Protein AF-A0AB74BAH5-F1 (afdb_monomer)

InterPro domains:
  IPR008920 Transcription regulator FadR/GntR, C-terminal [G3DSA:1.20.120.530] (2-98)
  IPR008920 Transcription regulator FadR/GntR, C-terminal [SSF48008] (3-91)
  IPR011711 GntR, C-terminal [PF07729] (3-82)

Solvent-accessible surface area (backbone atoms only — not comparable to full-atom values): 5679 Å² total; per-residue (Å²): 119,90,74,44,46,70,62,31,52,50,49,54,51,51,63,71,42,47,60,39,74,67,66,79,41,69,68,54,34,52,50,47,67,65,46,50,64,56,49,54,55,54,48,52,53,40,26,61,66,66,76,42,47,54,78,63,71,68,68,53,52,56,52,51,52,34,69,74,48,90,49,65,66,63,32,54,51,47,54,53,52,54,54,49,60,56,49,55,50,41,55,54,45,55,56,66,75,74,112

Mean predicted aligned error: 4.94 Å

Secondary structure (DSSP, 8-state):
-TT-HHHHHHHHHHHHHHHHHHS--HHHHHHHHHHHHHHHHHHHHHHHHHTSSS--HHHHHHHHHHHTSS-HHHHHHHHHHHHHHHHHHHHHHHHHT--

pLDDT: mean 87.19, std 10.97, range [48.78, 98.0]

Radius of gyration: 14.46 Å; Cα contacts (8 Å, |Δi|>4): 47; chains: 1; bounding box: 42×27×34 Å

Foldseek 3Di:
DWPDQVVQLVVVLCVVLVCLVPVPDPVSNVVSVVCSVVSSVLSSLLCVLVVTRHDPPVLVVCQVVVVPDDDPVSNVVSVVVVVVVSVVSSVVSVVVVVD

Organism: NCBI:txid360921

Structure (mmCIF, N/CA/C/O backbone):
data_AF-A0AB74BAH5-F1
#
_entry.id   AF-A0AB74BAH5-F1
#
loop_
_atom_site.group_PDB
_atom_site.id
_atom_site.type_symbol
_atom_site.label_atom_id
_atom_site.label_alt_id
_atom_site.label_comp_id
_atom_site.label_asym_id
_atom_site.label_entity_id
_atom_site.label_seq_id
_atom_site.pdbx_PDB_ins_code
_atom_site.Cartn_x
_atom_site.Cartn_y
_atom_site.Cartn_z
_atom_site.occupancy
_atom_site.B_iso_or_equiv
_atom_site.auth_seq_id
_atom_site.auth_comp_id
_atom_site.auth_asym_id
_atom_site.auth_atom_id
_atom_site.pdbx_PDB_model_num
ATOM 1 N N . MET A 1 1 ? 0.302 12.853 -15.652 1.00 48.78 1 MET A N 1
ATOM 2 C CA . MET A 1 1 ? 1.203 12.233 -14.651 1.00 48.78 1 MET A CA 1
ATOM 3 C C . MET A 1 1 ? 1.981 11.021 -15.177 1.00 48.78 1 MET A C 1
ATOM 5 O O . MET A 1 1 ? 2.918 10.602 -14.506 1.00 48.78 1 MET A O 1
ATOM 9 N N . ALA A 1 2 ? 1.678 10.489 -16.371 1.00 51.16 2 ALA A N 1
ATOM 10 C CA . ALA A 1 2 ? 2.501 9.453 -16.999 1.00 51.16 2 ALA A CA 1
ATOM 11 C C . ALA A 1 2 ? 3.955 9.938 -17.180 1.00 51.16 2 ALA A C 1
ATOM 13 O O . ALA A 1 2 ? 4.180 11.003 -17.751 1.00 51.16 2 ALA A O 1
ATOM 14 N N . GLY A 1 3 ? 4.921 9.185 -16.643 1.00 64.69 3 GLY A N 1
ATOM 15 C CA . GLY A 1 3 ? 6.362 9.431 -16.798 1.00 64.69 3 GLY A CA 1
ATOM 16 C C . GLY A 1 3 ? 7.112 9.910 -15.547 1.00 64.69 3 GLY A C 1
ATOM 17 O O . GLY A 1 3 ? 8.330 9.761 -15.494 1.00 64.69 3 GLY A O 1
ATOM 18 N N . ASN A 1 4 ? 6.432 10.416 -14.509 1.00 84.44 4 ASN A N 1
ATOM 19 C CA . ASN A 1 4 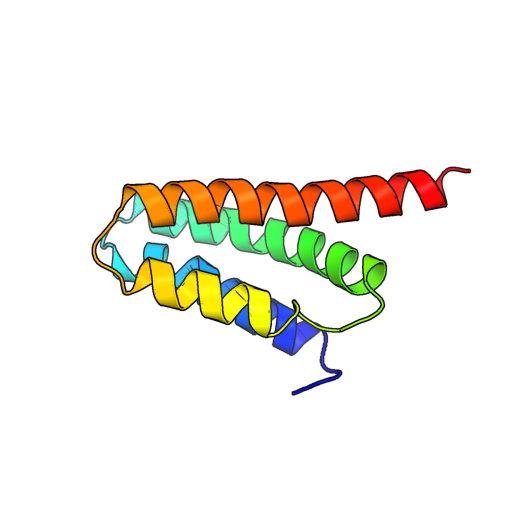? 7.102 10.846 -13.272 1.00 84.44 4 ASN A CA 1
ATO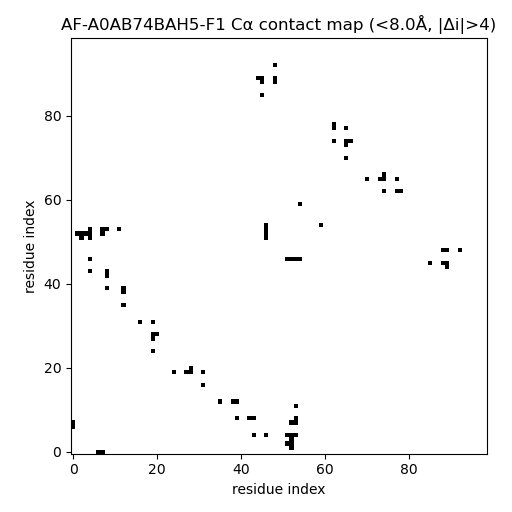M 20 C C . ASN A 1 4 ? 7.105 9.719 -12.223 1.00 84.44 4 ASN A C 1
ATOM 22 O O . ASN A 1 4 ? 6.165 9.579 -11.441 1.00 84.44 4 ASN A O 1
ATOM 26 N N . LYS A 1 5 ? 8.178 8.917 -12.223 1.00 84.38 5 LYS A N 1
ATOM 27 C CA . LYS A 1 5 ? 8.382 7.778 -11.309 1.00 84.38 5 LYS A CA 1
ATOM 28 C C . LYS A 1 5 ? 8.243 8.160 -9.818 1.00 84.38 5 LYS A C 1
ATOM 30 O O . LYS A 1 5 ? 7.415 7.545 -9.146 1.00 84.38 5 LYS A O 1
ATOM 35 N N . PRO A 1 6 ? 8.934 9.200 -9.298 1.00 88.12 6 PRO A N 1
ATOM 36 C CA . PRO A 1 6 ? 8.752 9.644 -7.911 1.00 88.12 6 PRO A CA 1
ATOM 37 C C . PRO A 1 6 ? 7.318 10.043 -7.555 1.00 88.12 6 PRO A C 1
ATOM 39 O O . PRO A 1 6 ? 6.822 9.668 -6.494 1.00 88.12 6 PRO A O 1
ATOM 42 N N . ALA A 1 7 ? 6.637 10.787 -8.432 1.00 88.25 7 ALA A N 1
ATOM 43 C CA . ALA A 1 7 ? 5.255 11.196 -8.187 1.00 88.25 7 ALA A CA 1
ATOM 44 C C . ALA A 1 7 ? 4.306 9.991 -8.159 1.00 88.25 7 ALA A C 1
ATOM 46 O O . ALA A 1 7 ? 3.416 9.943 -7.314 1.00 88.25 7 ALA A O 1
ATOM 47 N N . ALA A 1 8 ? 4.533 9.004 -9.030 1.00 88.69 8 ALA A N 1
ATOM 48 C CA . ALA A 1 8 ? 3.790 7.753 -9.007 1.00 88.69 8 ALA A CA 1
ATOM 49 C C . ALA A 1 8 ? 4.022 6.994 -7.693 1.00 88.69 8 ALA A C 1
ATOM 51 O O . ALA A 1 8 ? 3.051 6.653 -7.038 1.00 88.69 8 ALA A O 1
ATOM 52 N N . ILE A 1 9 ? 5.271 6.826 -7.236 1.00 90.12 9 ILE A N 1
ATOM 53 C CA . ILE A 1 9 ? 5.560 6.156 -5.950 1.00 90.12 9 ILE A CA 1
ATOM 54 C C . ILE A 1 9 ? 4.895 6.885 -4.776 1.00 90.12 9 ILE A C 1
ATOM 56 O O . ILE A 1 9 ? 4.349 6.248 -3.880 1.00 90.12 9 ILE A O 1
ATOM 60 N N . LYS A 1 10 ? 4.900 8.223 -4.783 1.00 92.00 10 LYS A N 1
ATOM 61 C CA . LYS A 1 10 ? 4.197 9.007 -3.763 1.00 92.00 10 LYS A CA 1
ATOM 62 C C . LYS A 1 10 ? 2.690 8.735 -3.779 1.00 92.00 10 LYS A C 1
ATOM 64 O O . LYS A 1 10 ? 2.102 8.613 -2.712 1.00 92.00 10 LYS A O 1
ATOM 69 N N . ALA A 1 11 ? 2.083 8.631 -4.960 1.00 91.25 11 ALA A N 1
ATOM 70 C CA . ALA A 1 11 ? 0.668 8.297 -5.091 1.00 91.25 11 ALA A CA 1
ATOM 71 C C . ALA A 1 11 ? 0.360 6.870 -4.599 1.00 91.25 11 ALA A C 1
ATOM 73 O O . ALA A 1 11 ? -0.607 6.706 -3.863 1.00 91.25 11 ALA A O 1
ATOM 74 N N . GLU A 1 12 ? 1.207 5.881 -4.917 1.00 91.38 12 GLU A N 1
ATOM 75 C CA . GLU A 1 12 ? 1.089 4.504 -4.397 1.00 91.38 12 GLU A CA 1
ATOM 76 C C . GLU A 1 12 ? 1.133 4.484 -2.860 1.00 91.38 12 GLU A C 1
ATOM 78 O O . GLU A 1 12 ? 0.266 3.911 -2.200 1.00 91.38 12 GLU A O 1
ATOM 83 N N . LEU A 1 13 ? 2.115 5.179 -2.271 1.00 93.94 13 LEU A N 1
ATOM 84 C CA . LEU A 1 13 ? 2.231 5.326 -0.819 1.00 93.94 13 LEU A CA 1
ATOM 85 C C . LEU A 1 13 ? 0.976 5.973 -0.224 1.00 93.94 13 LEU A C 1
ATOM 87 O O . LEU A 1 13 ? 0.455 5.487 0.774 1.00 93.94 13 LEU A O 1
ATOM 91 N N . SER A 1 14 ? 0.466 7.048 -0.825 1.00 93.75 14 SER A N 1
ATOM 92 C CA . SER A 1 14 ? -0.751 7.701 -0.336 1.00 93.75 14 SER A CA 1
ATOM 93 C C . SER A 1 14 ? -1.978 6.789 -0.412 1.00 93.75 14 SER A C 1
ATOM 95 O O . SER A 1 14 ? -2.749 6.750 0.544 1.00 93.75 14 SER A O 1
ATOM 97 N N . LEU A 1 15 ? -2.151 6.031 -1.499 1.00 93.06 15 LEU A N 1
ATOM 98 C CA . LEU A 1 15 ? -3.280 5.113 -1.655 1.00 93.06 15 LEU A CA 1
ATOM 99 C C . LEU A 1 15 ? -3.263 4.014 -0.584 1.00 93.06 15 LEU A C 1
ATOM 101 O O . LEU A 1 15 ? -4.246 3.834 0.133 1.00 93.06 15 LEU A O 1
ATOM 105 N N . HIS A 1 16 ? -2.142 3.308 -0.435 1.00 93.69 16 HIS A N 1
ATOM 106 C CA . HIS A 1 16 ? -2.034 2.212 0.533 1.00 93.69 16 HIS A CA 1
ATOM 107 C C . HIS A 1 16 ? -1.963 2.702 1.989 1.00 93.69 16 HIS A C 1
ATOM 109 O O . HIS A 1 16 ? -2.392 1.996 2.903 1.00 93.69 16 HIS A O 1
ATOM 115 N N . GLY A 1 17 ? -1.468 3.921 2.213 1.00 95.25 17 GLY A N 1
ATOM 116 C CA . GLY A 1 17 ? -1.389 4.553 3.529 1.00 95.25 17 GLY A CA 1
ATOM 117 C C . GLY A 1 17 ? -2.729 5.040 4.081 1.00 95.25 17 GLY A C 1
ATOM 118 O O . GLY A 1 17 ? -2.889 5.109 5.300 1.00 95.25 17 GLY A O 1
ATOM 119 N N . ALA A 1 18 ? -3.711 5.317 3.216 1.00 95.38 18 ALA A N 1
ATOM 120 C CA . ALA A 1 18 ? -4.981 5.939 3.599 1.00 95.38 18 ALA A CA 1
ATOM 121 C C . ALA A 1 18 ? -5.713 5.199 4.736 1.00 95.38 18 ALA A C 1
ATOM 123 O O . ALA A 1 18 ? -6.287 5.831 5.628 1.00 95.38 18 ALA A O 1
ATOM 124 N N . VAL A 1 19 ? -5.658 3.862 4.751 1.00 93.81 19 VAL A N 1
ATOM 125 C CA . VAL A 1 19 ? -6.315 3.042 5.785 1.00 93.81 19 VAL A CA 1
ATOM 126 C C . VAL A 1 19 ? -5.644 3.208 7.150 1.00 93.81 19 VAL A C 1
ATOM 128 O O . VAL A 1 19 ? -6.319 3.315 8.171 1.00 93.81 19 VAL A O 1
ATOM 131 N N . PHE A 1 20 ? -4.312 3.294 7.172 1.00 96.19 20 PHE A N 1
ATOM 132 C CA . PHE A 1 20 ? -3.526 3.464 8.392 1.00 96.19 20 PHE A CA 1
ATOM 133 C C . PHE A 1 20 ? -3.731 4.858 8.986 1.00 96.19 20 PHE A C 1
ATOM 135 O O . PHE A 1 20 ? -3.835 5.004 10.202 1.00 96.19 20 PHE A O 1
ATOM 142 N N . GLU A 1 21 ? -3.838 5.868 8.124 1.00 95.81 21 GLU A N 1
ATOM 143 C CA . GLU A 1 21 ? -4.094 7.259 8.502 1.00 95.81 21 GLU A CA 1
ATOM 144 C C . GLU A 1 21 ? -5.520 7.470 9.031 1.00 95.81 21 GLU A C 1
ATOM 146 O O . GLU A 1 21 ? -5.723 8.275 9.939 1.00 95.81 21 GLU A O 1
ATOM 151 N N . SER A 1 22 ? -6.494 6.709 8.523 1.00 95.62 22 SER A N 1
ATOM 152 C CA . SER A 1 22 ? -7.914 6.893 8.856 1.00 95.62 22 SER A CA 1
ATOM 153 C C . SER A 1 22 ? -8.415 6.010 10.004 1.00 95.62 22 SER A C 1
ATOM 155 O O . SER A 1 22 ? -9.421 6.334 10.627 1.00 95.62 22 SER A O 1
ATOM 157 N N . CYS A 1 23 ? -7.741 4.896 10.318 1.00 95.06 23 CYS A N 1
ATOM 158 C CA . CYS A 1 23 ? -8.248 3.906 11.280 1.00 95.06 23 CYS A CA 1
ATOM 159 C C . CYS A 1 23 ? -8.173 4.321 12.764 1.00 95.06 23 CYS A C 1
ATOM 161 O O . CYS A 1 23 ? -8.615 3.567 13.630 1.00 95.06 23 CYS A O 1
ATOM 163 N N . GLY A 1 24 ? -7.580 5.476 13.087 1.00 96.88 24 GLY A N 1
ATOM 164 C CA . GLY A 1 24 ? -7.464 5.972 14.467 1.00 96.88 24 GLY A CA 1
ATOM 165 C C . GLY A 1 24 ? -6.557 5.137 15.383 1.00 96.88 24 GLY A C 1
ATOM 166 O O . GLY A 1 24 ? -6.544 5.351 16.594 1.00 96.88 24 GLY A O 1
ATOM 167 N N . ASN A 1 25 ? -5.790 4.189 14.834 1.00 98.00 25 ASN A N 1
ATOM 168 C CA . ASN A 1 25 ? -4.908 3.314 15.598 1.00 98.00 25 ASN A CA 1
ATOM 169 C C . ASN A 1 25 ? -3.442 3.757 15.471 1.00 98.00 25 ASN A C 1
ATOM 171 O O . ASN A 1 25 ? -2.793 3.561 14.443 1.00 98.00 25 ASN A O 1
ATOM 175 N N . TH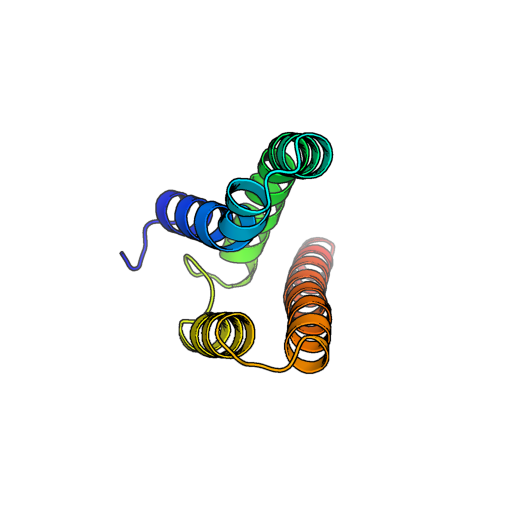R A 1 26 ? -2.897 4.309 16.556 1.00 97.50 26 THR A N 1
ATOM 176 C CA . THR A 1 26 ? -1.520 4.825 16.609 1.00 97.50 26 THR A CA 1
ATOM 177 C C . THR A 1 26 ? -0.460 3.763 16.315 1.00 97.50 26 THR A C 1
ATOM 179 O O . THR A 1 26 ? 0.556 4.078 15.696 1.00 97.50 26 THR A O 1
ATOM 182 N N . LEU A 1 27 ? -0.676 2.510 16.733 1.00 97.81 27 LEU A N 1
ATOM 183 C CA . LEU A 1 27 ? 0.262 1.423 16.453 1.00 97.81 27 LEU A CA 1
ATOM 184 C C . LEU A 1 27 ? 0.327 1.159 14.947 1.00 97.81 27 LEU A C 1
ATOM 186 O O . LEU A 1 27 ? 1.415 1.176 14.380 1.00 97.81 27 LEU A O 1
ATOM 190 N N . LEU A 1 28 ? -0.830 1.005 14.300 1.00 97.19 28 LEU A N 1
ATOM 191 C CA . LEU A 1 28 ? -0.918 0.775 12.856 1.00 97.19 28 LEU A CA 1
ATOM 192 C C . LEU A 1 28 ? -0.331 1.947 12.057 1.00 97.19 28 LEU A C 1
ATOM 194 O O . LEU A 1 28 ? 0.445 1.731 11.126 1.00 97.19 28 LEU A O 1
ATOM 198 N N . LEU A 1 29 ? -0.615 3.188 12.458 1.00 97.25 29 LEU A N 1
ATOM 199 C CA . LEU A 1 29 ? -0.041 4.371 11.817 1.00 97.25 29 LEU A CA 1
ATOM 200 C C . LEU A 1 29 ? 1.492 4.414 11.932 1.00 97.25 29 LEU A C 1
ATOM 202 O O . LEU A 1 29 ? 2.185 4.754 10.972 1.00 97.25 29 LEU A O 1
ATOM 206 N N . ASN A 1 30 ? 2.044 4.070 13.095 1.00 96.94 30 ASN A N 1
ATOM 207 C CA . ASN A 1 30 ? 3.494 4.029 13.285 1.00 96.94 30 ASN A CA 1
ATOM 208 C C . ASN A 1 30 ? 4.142 2.884 12.499 1.00 96.94 30 ASN A C 1
ATOM 210 O O . ASN A 1 30 ? 5.217 3.073 11.927 1.00 96.94 30 ASN A O 1
ATOM 214 N N . THR A 1 31 ? 3.475 1.733 12.405 1.00 96.19 31 THR A N 1
ATOM 215 C CA . THR A 1 31 ? 3.895 0.635 11.530 1.00 96.19 31 THR A CA 1
ATOM 216 C C . THR A 1 31 ? 3.966 1.092 10.074 1.00 96.19 31 THR A C 1
ATOM 218 O O . THR A 1 31 ? 4.993 0.881 9.430 1.00 96.19 31 THR A O 1
ATOM 221 N N . TRP A 1 32 ? 2.944 1.792 9.572 1.00 96.81 32 TRP A N 1
ATOM 222 C CA . TRP A 1 32 ? 2.953 2.338 8.213 1.00 96.81 32 TRP A CA 1
ATOM 223 C C . TRP A 1 32 ? 4.128 3.290 7.969 1.00 96.81 32 TRP A C 1
ATOM 225 O O . TRP A 1 32 ? 4.864 3.110 7.002 1.00 96.81 32 TRP A O 1
ATOM 235 N N . LYS A 1 33 ? 4.371 4.243 8.879 1.00 94.56 33 LYS A N 1
ATOM 236 C CA . LYS A 1 33 ? 5.506 5.182 8.779 1.00 94.56 33 LYS A CA 1
ATOM 237 C C . LYS A 1 33 ? 6.862 4.476 8.708 1.00 94.56 33 LYS A C 1
ATOM 239 O O . LYS A 1 33 ? 7.777 4.974 8.058 1.00 94.56 33 LYS A O 1
ATOM 244 N N . SER A 1 34 ? 7.005 3.336 9.385 1.00 94.31 34 SER A N 1
ATOM 245 C CA . SER A 1 34 ? 8.234 2.542 9.318 1.00 94.31 34 SER A CA 1
ATOM 246 C C . SER A 1 34 ? 8.348 1.756 8.008 1.00 94.31 34 SER A C 1
ATOM 248 O O . SER A 1 34 ? 9.444 1.644 7.462 1.00 94.31 34 SER A O 1
ATOM 250 N N . LEU A 1 35 ? 7.239 1.206 7.503 1.00 94.12 35 LEU A N 1
ATOM 251 C CA . LEU A 1 35 ? 7.210 0.396 6.280 1.00 94.12 35 LEU A CA 1
ATOM 252 C C . LEU A 1 35 ? 7.320 1.240 5.005 1.00 94.12 35 LEU A C 1
ATOM 254 O O . LEU A 1 35 ? 7.936 0.806 4.032 1.00 94.12 35 LEU A O 1
ATOM 258 N N . SER A 1 36 ? 6.765 2.454 4.999 1.00 93.75 36 SER A N 1
ATOM 259 C CA . SER A 1 36 ? 6.669 3.311 3.812 1.00 93.75 36 SER A CA 1
ATOM 260 C C . SER A 1 36 ? 8.028 3.593 3.163 1.00 93.75 36 SER A C 1
ATOM 262 O O . SER A 1 36 ? 8.138 3.618 1.939 1.00 93.75 36 SER A O 1
ATOM 264 N N . GLY A 1 37 ? 9.088 3.741 3.967 1.00 90.06 37 GLY A N 1
ATOM 265 C CA . GLY A 1 37 ? 10.449 3.924 3.452 1.00 90.06 37 GLY A CA 1
ATOM 266 C C . GLY A 1 37 ? 10.987 2.693 2.714 1.00 90.06 37 GLY A C 1
ATOM 267 O O . GLY A 1 37 ? 11.617 2.819 1.666 1.00 90.06 37 GLY A O 1
ATOM 268 N N . GLN A 1 38 ? 10.695 1.491 3.217 1.00 91.75 38 GLN A N 1
ATOM 269 C CA . GLN A 1 38 ? 11.087 0.236 2.566 1.00 91.75 38 GLN A CA 1
ATOM 270 C C . GLN A 1 38 ? 10.281 0.005 1.282 1.00 91.75 38 GLN A C 1
ATOM 272 O O . GLN A 1 38 ? 10.841 -0.388 0.257 1.00 91.75 38 GLN A O 1
ATOM 277 N N . LEU A 1 39 ? 8.984 0.324 1.312 1.00 91.06 39 LEU A N 1
ATOM 278 C CA . LEU A 1 39 ? 8.101 0.242 0.149 1.00 91.06 39 LEU A CA 1
ATOM 279 C C . LEU A 1 39 ? 8.526 1.195 -0.972 1.00 91.06 39 LEU A C 1
ATOM 281 O O . LEU A 1 39 ? 8.478 0.816 -2.138 1.00 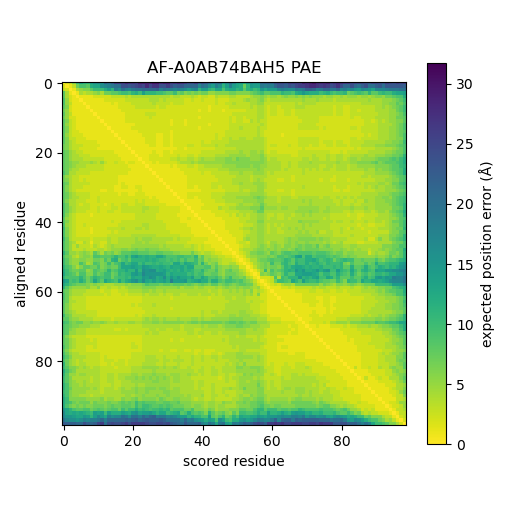91.06 39 LEU A O 1
ATOM 285 N N . GLN A 1 40 ? 9.025 2.391 -0.646 1.00 91.25 40 GLN A N 1
ATOM 286 C CA . GLN A 1 40 ? 9.561 3.319 -1.644 1.00 91.25 40 GLN A CA 1
ATOM 287 C C . GLN A 1 40 ? 10.730 2.708 -2.443 1.00 91.25 40 GLN A C 1
ATOM 289 O O . GLN A 1 40 ? 10.788 2.854 -3.668 1.00 91.25 40 GLN A O 1
ATOM 294 N N . LEU A 1 41 ? 11.651 2.007 -1.771 1.00 88.56 41 LEU A N 1
ATOM 295 C CA . LEU A 1 41 ? 12.775 1.322 -2.424 1.00 88.56 41 LEU A CA 1
ATOM 296 C C . LEU A 1 41 ? 12.285 0.146 -3.274 1.00 88.56 41 LEU A C 1
ATOM 298 O O . LEU A 1 41 ? 12.628 0.048 -4.452 1.00 88.56 41 LEU A O 1
ATOM 302 N N . TYR A 1 42 ? 11.429 -0.700 -2.698 1.00 88.94 42 TYR A N 1
ATOM 303 C CA . TYR A 1 42 ? 10.807 -1.825 -3.394 1.00 88.94 42 TYR A CA 1
ATOM 304 C C . TYR A 1 42 ? 10.072 -1.380 -4.671 1.00 88.94 42 TYR A C 1
ATOM 306 O O . TYR A 1 42 ? 10.286 -1.942 -5.747 1.00 88.94 42 TYR A O 1
ATOM 314 N N . TRP A 1 43 ? 9.262 -0.321 -4.596 1.00 88.31 43 TRP A N 1
ATOM 315 C CA . TRP A 1 43 ? 8.501 0.167 -5.744 1.00 88.31 43 TRP A CA 1
ATOM 316 C C . TRP A 1 43 ? 9.348 0.878 -6.796 1.00 88.31 43 TRP A C 1
ATOM 318 O O . TRP A 1 43 ? 8.978 0.866 -7.971 1.00 88.31 43 TRP A O 1
ATOM 328 N N . SER A 1 44 ? 10.503 1.433 -6.424 1.00 87.88 44 SER A N 1
ATOM 329 C CA . SER A 1 44 ? 11.471 1.944 -7.403 1.00 87.88 44 SER A CA 1
ATOM 330 C C . SER A 1 44 ? 11.969 0.810 -8.308 1.00 87.88 44 SER A C 1
ATOM 332 O O . SER A 1 44 ? 11.888 0.918 -9.533 1.00 87.88 44 SER A O 1
ATOM 334 N N . VAL 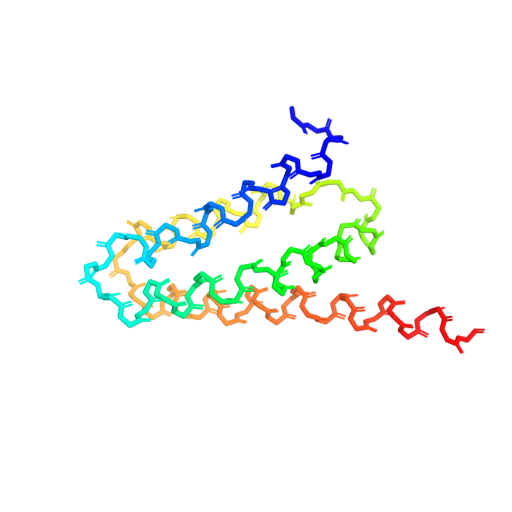A 1 45 ? 12.351 -0.328 -7.713 1.00 84.69 45 VAL A N 1
ATOM 335 C CA . VAL A 1 45 ? 12.754 -1.544 -8.445 1.00 84.69 45 VAL A CA 1
ATOM 336 C C . VAL A 1 45 ? 11.587 -2.123 -9.251 1.00 84.69 45 VAL A C 1
ATOM 338 O O . VAL A 1 45 ? 11.756 -2.543 -10.398 1.00 84.69 45 VAL A O 1
ATOM 341 N N . HIS A 1 46 ? 10.377 -2.119 -8.691 1.00 83.62 46 HIS A N 1
ATOM 342 C CA . HIS A 1 46 ? 9.171 -2.577 -9.383 1.00 83.62 46 HIS A CA 1
ATOM 343 C C . HIS A 1 46 ? 8.880 -1.757 -10.654 1.00 83.62 46 HIS A C 1
ATOM 345 O O . HIS A 1 46 ? 8.620 -2.325 -11.715 1.00 83.62 46 HIS A O 1
ATOM 351 N N . GLN A 1 47 ? 8.969 -0.424 -10.584 1.00 84.94 47 GLN A N 1
ATOM 352 C CA . GLN A 1 47 ? 8.763 0.453 -11.743 1.00 84.94 47 GLN A CA 1
ATOM 353 C C . GLN A 1 47 ? 9.823 0.244 -12.831 1.00 84.94 47 GLN A C 1
ATOM 355 O O . GLN A 1 47 ? 9.498 0.224 -14.020 1.00 84.94 47 GLN A O 1
ATOM 360 N N . GLU A 1 48 ? 11.085 0.047 -12.443 1.00 83.62 48 GLU A N 1
ATOM 361 C CA . GLU A 1 48 ? 12.156 -0.324 -13.376 1.00 83.62 48 GLU A CA 1
ATOM 362 C C . GLU A 1 48 ? 11.875 -1.666 -14.055 1.00 83.62 48 GLU A C 1
ATOM 364 O O . GLU A 1 48 ? 11.925 -1.754 -15.279 1.00 83.62 48 GLU A O 1
ATOM 369 N N . SER A 1 49 ? 11.449 -2.665 -13.282 1.00 80.81 49 SER A N 1
ATOM 370 C CA . SER A 1 49 ? 11.114 -4.013 -13.766 1.00 80.81 49 SER A CA 1
ATOM 371 C C . SER A 1 49 ? 9.932 -4.048 -14.742 1.00 80.81 49 SER A C 1
ATOM 373 O O . SER A 1 49 ? 9.786 -4.990 -15.524 1.00 80.81 49 SER A O 1
ATOM 375 N N . HIS A 1 50 ? 9.062 -3.038 -14.700 1.00 78.31 50 HIS A N 1
ATOM 376 C CA . HIS A 1 50 ? 7.960 -2.872 -15.645 1.00 78.31 50 HIS A CA 1
ATOM 377 C C . HIS A 1 50 ? 8.266 -1.915 -16.802 1.00 78.31 50 HIS A C 1
ATOM 379 O O . HIS A 1 50 ? 7.429 -1.783 -17.695 1.00 78.31 50 HIS A O 1
ATOM 385 N N . GLY A 1 51 ? 9.404 -1.217 -16.783 1.00 79.88 51 GLY A N 1
ATOM 386 C CA . GLY A 1 51 ? 9.722 -0.189 -17.775 1.00 79.88 51 GLY A CA 1
ATOM 387 C C . GLY A 1 51 ? 8.735 0.987 -17.787 1.00 79.88 51 GLY A C 1
ATOM 388 O O . GLY A 1 51 ? 8.596 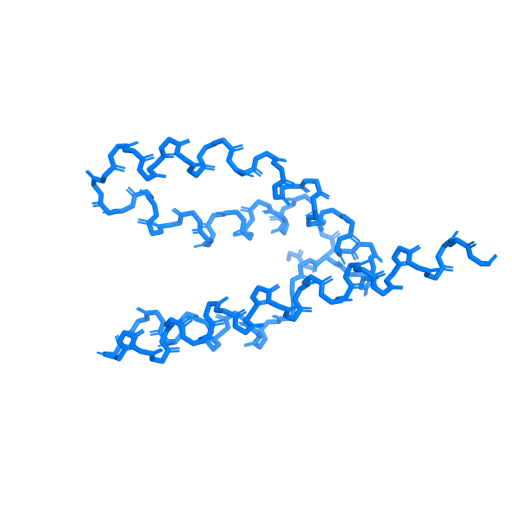1.655 -18.809 1.00 79.88 51 GLY A O 1
ATOM 389 N N . ARG A 1 52 ? 8.018 1.244 -16.682 1.00 79.44 52 ARG A N 1
ATOM 390 C CA . ARG A 1 52 ? 6.979 2.288 -16.603 1.00 79.44 52 ARG A CA 1
ATOM 391 C C . ARG A 1 52 ? 6.868 2.898 -15.209 1.00 79.44 52 ARG A C 1
ATOM 393 O O . ARG A 1 52 ? 7.226 2.274 -14.216 1.00 79.44 52 ARG A O 1
ATOM 400 N N . ALA A 1 53 ? 6.326 4.111 -15.139 1.00 77.88 53 ALA A N 1
ATOM 401 C CA . ALA A 1 53 ? 5.961 4.747 -13.876 1.00 77.88 53 ALA A CA 1
ATOM 402 C C . ALA A 1 53 ? 4.560 4.286 -13.430 1.00 77.88 53 ALA A C 1
ATOM 404 O O . ALA A 1 53 ? 3.623 4.368 -14.223 1.00 77.88 53 ALA A O 1
ATOM 405 N N . GLY A 1 54 ? 4.431 3.860 -12.170 1.00 70.50 54 GLY A N 1
ATOM 406 C CA . GLY A 1 54 ? 3.166 3.433 -11.551 1.00 70.50 54 GLY A CA 1
ATOM 407 C C . GLY A 1 54 ? 2.651 2.051 -11.977 1.00 70.50 54 GLY A C 1
ATOM 408 O O . GLY A 1 54 ? 3.192 1.408 -12.886 1.00 70.50 54 GLY A O 1
ATOM 409 N N . ALA A 1 55 ? 1.601 1.583 -11.297 1.00 67.75 55 ALA A N 1
ATOM 410 C CA . ALA A 1 55 ? 0.860 0.386 -11.698 1.00 67.75 55 ALA A CA 1
ATOM 411 C C . ALA A 1 55 ? 0.046 0.603 -12.993 1.00 67.75 55 ALA A C 1
ATOM 413 O O . ALA A 1 55 ? 0.032 1.683 -13.587 1.00 67.75 55 ALA A O 1
ATOM 414 N N . LYS A 1 56 ? -0.617 -0.454 -13.490 1.00 68.12 56 LYS A N 1
ATOM 415 C CA . LYS A 1 56 ? -1.639 -0.266 -14.534 1.00 68.12 56 LYS A CA 1
ATOM 416 C C . LYS A 1 56 ? -2.851 0.371 -13.852 1.00 68.12 56 LYS A C 1
ATOM 418 O O . LYS A 1 56 ? -3.092 0.100 -12.682 1.00 68.12 56 LYS A O 1
ATOM 423 N N . LEU A 1 57 ? -3.562 1.224 -14.585 1.00 63.03 57 LEU A N 1
ATOM 424 C CA . LEU A 1 57 ? -4.732 1.922 -14.059 1.00 63.03 57 LEU A CA 1
ATOM 425 C C . LEU A 1 57 ? -5.824 0.931 -13.615 1.00 63.03 57 LEU A C 1
ATOM 427 O O . LEU A 1 57 ? -6.373 1.104 -12.534 1.00 63.03 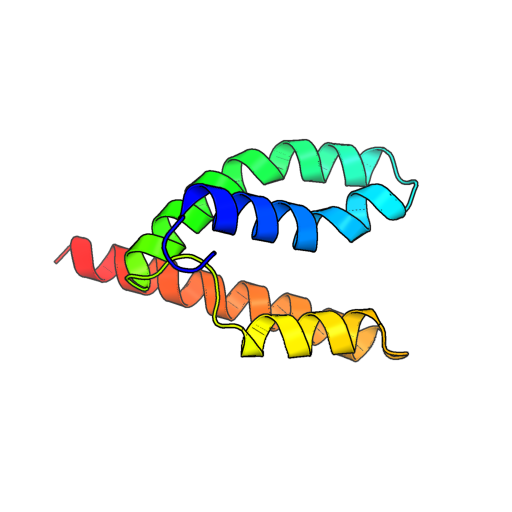57 LEU A O 1
ATOM 431 N N . ASP A 1 58 ? -6.023 -0.145 -14.387 1.00 65.75 58 ASP A N 1
ATOM 432 C CA . ASP A 1 58 ? -6.990 -1.221 -14.108 1.00 65.75 58 ASP A CA 1
ATOM 433 C C . ASP A 1 58 ? -6.816 -1.846 -12.708 1.00 65.75 58 ASP A C 1
ATOM 435 O O . ASP A 1 58 ? -7.778 -2.008 -11.967 1.00 65.75 58 ASP A O 1
ATOM 439 N N . ALA A 1 59 ? -5.576 -2.100 -12.289 1.00 73.56 59 ALA A N 1
ATOM 440 C CA . ALA A 1 59 ? -5.275 -2.758 -11.022 1.00 73.56 59 ALA A CA 1
ATOM 441 C C . ALA A 1 59 ? -5.657 -1.934 -9.776 1.00 73.56 59 ALA A C 1
ATOM 443 O O . ALA A 1 59 ? -5.882 -2.514 -8.717 1.00 73.56 59 ALA A O 1
ATOM 444 N N . HIS A 1 60 ? -5.717 -0.600 -9.869 1.00 87.19 60 HIS A N 1
ATOM 445 C CA . HIS A 1 60 ? -6.169 0.237 -8.748 1.00 87.19 60 HIS A CA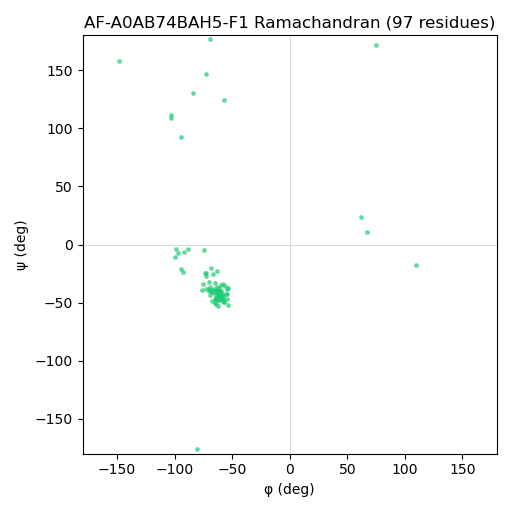 1
ATOM 446 C C . HIS A 1 60 ? -7.661 0.537 -8.779 1.00 87.19 60 HIS A C 1
ATOM 448 O O . HIS A 1 60 ? -8.229 0.804 -7.723 1.00 87.19 60 HIS A O 1
ATOM 454 N N . GLU A 1 61 ? -8.304 0.474 -9.945 1.00 89.31 61 GLU A N 1
ATOM 455 C CA . GLU A 1 61 ? -9.760 0.603 -10.046 1.00 89.31 61 GLU A CA 1
ATOM 456 C C . GLU A 1 61 ? -10.452 -0.544 -9.301 1.00 89.31 61 GLU A C 1
ATOM 458 O O . GLU A 1 61 ? -11.310 -0.285 -8.456 1.00 89.31 61 GLU A O 1
ATOM 463 N N . ASP A 1 62 ? -10.004 -1.785 -9.518 1.00 89.69 62 ASP A N 1
ATOM 464 C CA . ASP A 1 62 ? -10.526 -2.962 -8.813 1.00 89.69 62 ASP A CA 1
ATOM 465 C C . ASP A 1 62 ? -10.264 -2.880 -7.302 1.00 89.69 62 ASP A C 1
ATOM 467 O O . ASP A 1 62 ? -11.178 -3.064 -6.495 1.00 89.69 62 ASP A O 1
ATOM 471 N N . TYR A 1 63 ? -9.037 -2.521 -6.910 1.00 92.00 63 TYR A N 1
ATOM 472 C CA . TYR A 1 63 ? -8.659 -2.351 -5.505 1.00 92.00 63 TYR A CA 1
ATOM 473 C C . TYR A 1 63 ? -9.550 -1.323 -4.792 1.00 92.00 63 TYR A C 1
ATOM 475 O O . TYR A 1 63 ? -10.085 -1.591 -3.716 1.00 92.00 63 TYR A O 1
ATOM 483 N N . VAL A 1 64 ? -9.736 -0.140 -5.389 1.00 93.50 64 VAL A N 1
ATOM 484 C CA . VAL A 1 64 ? -10.567 0.926 -4.807 1.00 93.50 64 VAL A CA 1
ATOM 485 C C . VAL A 1 64 ? -12.039 0.520 -4.795 1.00 93.50 64 VAL A C 1
ATOM 487 O O . VAL A 1 64 ? -12.721 0.748 -3.797 1.00 93.50 64 VAL A O 1
ATOM 490 N N . SER A 1 65 ? -12.529 -0.125 -5.858 1.00 94.62 65 SER A N 1
ATOM 491 C CA . SER A 1 65 ? -13.908 -0.615 -5.912 1.00 94.62 65 SER A CA 1
ATOM 492 C C . SER A 1 65 ? -14.198 -1.624 -4.802 1.00 94.62 65 SER A C 1
ATOM 494 O O . SER A 1 65 ? -15.282 -1.591 -4.223 1.00 94.62 65 SER A O 1
ATOM 496 N N . LEU A 1 66 ? -13.254 -2.518 -4.499 1.00 95.62 66 LEU A N 1
ATOM 497 C CA . LEU A 1 66 ? -13.397 -3.491 -3.418 1.00 95.62 66 LEU A CA 1
ATOM 498 C C . LEU A 1 66 ? -13.280 -2.835 -2.039 1.00 95.62 66 LEU A C 1
ATOM 500 O O . LEU A 1 66 ? -14.062 -3.169 -1.151 1.00 95.62 66 LEU A O 1
ATOM 504 N N . ALA A 1 67 ? -12.392 -1.850 -1.876 1.00 94.38 67 ALA A N 1
ATOM 505 C CA . ALA A 1 67 ? -12.238 -1.105 -0.626 1.00 94.38 67 ALA A CA 1
ATOM 506 C C . ALA A 1 67 ? -13.484 -0.281 -0.261 1.00 94.38 67 ALA A C 1
ATOM 508 O O . ALA A 1 67 ? -13.790 -0.109 0.917 1.00 94.38 67 ALA A O 1
ATOM 509 N N . CYS A 1 68 ? -14.199 0.231 -1.265 1.00 95.50 68 CYS A N 1
ATOM 510 C CA . CYS A 1 68 ? -15.464 0.948 -1.093 1.00 95.50 68 CYS A CA 1
ATOM 511 C C . CYS A 1 68 ? -16.698 0.029 -1.092 1.00 95.50 68 CYS A C 1
ATOM 513 O O . CYS A 1 68 ? -17.815 0.518 -0.924 1.00 95.50 68 CYS A O 1
ATOM 515 N N . GLY A 1 69 ? -16.515 -1.272 -1.323 1.00 95.88 69 GLY A N 1
ATOM 516 C CA . GLY A 1 69 ? -17.586 -2.259 -1.326 1.00 95.88 69 GLY A CA 1
ATOM 517 C C . GLY A 1 69 ? -17.986 -2.721 0.077 1.00 95.88 69 GLY A C 1
ATOM 518 O O . GLY A 1 69 ? -17.487 -2.246 1.093 1.00 95.88 69 GLY A O 1
ATOM 519 N N . GLU A 1 70 ? -18.897 -3.692 0.130 1.00 96.19 70 GLU A N 1
ATOM 520 C CA . GLU A 1 70 ? -19.487 -4.172 1.391 1.00 96.19 70 GLU A CA 1
ATOM 521 C C . GLU A 1 70 ? -18.864 -5.475 1.921 1.00 96.19 70 GLU A C 1
ATOM 523 O O . GLU A 1 70 ? -19.142 -5.872 3.050 1.00 96.19 70 GLU A O 1
ATOM 528 N N . SER A 1 71 ? -18.033 -6.167 1.130 1.00 97.12 71 SER A N 1
ATOM 529 C CA . SER A 1 71 ? -17.431 -7.446 1.536 1.00 97.12 71 SER A CA 1
ATOM 530 C C . SER A 1 71 ? -15.980 -7.266 1.947 1.00 97.12 71 SER A C 1
ATOM 532 O O . SER A 1 71 ? -15.097 -7.045 1.114 1.00 97.12 71 SER A O 1
ATOM 534 N N . PHE A 1 72 ? -15.742 -7.440 3.243 1.00 95.06 72 PHE A N 1
ATOM 535 C CA . PHE A 1 72 ? -14.402 -7.471 3.809 1.00 95.06 72 PHE A CA 1
ATOM 536 C C . PHE A 1 72 ? -13.570 -8.618 3.228 1.00 95.06 72 PHE A C 1
ATOM 538 O O . PHE A 1 72 ? -12.398 -8.428 2.921 1.00 95.06 72 PHE A O 1
ATOM 545 N N . GLU A 1 73 ? -14.178 -9.787 3.027 1.00 97.31 73 GLU A N 1
ATOM 546 C CA . GLU A 1 73 ? -13.510 -10.984 2.514 1.00 97.31 73 GLU A CA 1
ATOM 547 C C . GLU A 1 73 ? -12.939 -10.731 1.119 1.00 97.31 73 GLU A C 1
ATOM 549 O O . GLU A 1 73 ? -11.762 -10.984 0.883 1.00 97.31 73 GLU A O 1
ATOM 554 N N . LYS A 1 74 ? -13.736 -10.134 0.223 1.00 96.75 74 LYS A N 1
ATOM 555 C CA . LYS A 1 74 ? -13.270 -9.795 -1.128 1.00 96.75 74 LYS A CA 1
ATOM 556 C C . LYS A 1 74 ? -12.124 -8.786 -1.109 1.00 96.75 74 LYS A C 1
ATOM 558 O O . LYS A 1 74 ? -11.202 -8.905 -1.910 1.00 96.75 74 LYS A O 1
ATOM 563 N N . MET A 1 75 ? -12.169 -7.805 -0.208 1.00 95.81 75 MET A N 1
ATOM 564 C CA . MET A 1 75 ? -11.071 -6.850 -0.064 1.00 95.81 75 MET A CA 1
ATOM 565 C C . MET A 1 75 ? -9.810 -7.517 0.502 1.00 95.81 75 MET A C 1
ATOM 567 O O . MET A 1 75 ? -8.705 -7.238 0.046 1.00 95.81 75 MET A O 1
ATOM 571 N N . ALA A 1 76 ? -9.958 -8.414 1.478 1.00 95.56 76 ALA A N 1
ATOM 572 C CA . ALA A 1 76 ? -8.841 -9.149 2.062 1.00 95.56 76 ALA A CA 1
ATOM 573 C C . ALA A 1 76 ? -8.153 -10.059 1.031 1.00 95.56 76 ALA A C 1
ATOM 575 O O . ALA A 1 76 ? -6.920 -10.085 0.969 1.00 95.56 76 ALA A O 1
ATOM 576 N N . ASP A 1 77 ? -8.938 -10.747 0.200 1.00 96.19 77 ASP A N 1
ATOM 577 C CA . ASP A 1 77 ? -8.430 -11.567 -0.901 1.00 96.19 77 ASP A CA 1
ATOM 578 C C . ASP A 1 77 ? -7.683 -10.708 -1.930 1.00 96.19 77 ASP A C 1
ATOM 580 O O . ASP A 1 77 ? -6.543 -11.022 -2.279 1.00 96.19 77 ASP A O 1
ATOM 584 N N . GLU A 1 78 ? -8.250 -9.568 -2.338 1.00 94.69 78 GLU A N 1
ATOM 585 C CA . GLU A 1 78 ? -7.569 -8.664 -3.271 1.00 94.69 78 GLU A CA 1
ATOM 586 C C . GLU A 1 78 ? -6.268 -8.100 -2.689 1.00 94.69 78 GLU A C 1
ATOM 588 O O . GLU A 1 78 ? -5.271 -8.053 -3.401 1.00 94.69 78 GLU A O 1
ATOM 593 N N . ILE A 1 79 ? -6.207 -7.731 -1.404 1.00 93.00 79 ILE A N 1
ATOM 594 C CA . ILE A 1 79 ? -4.953 -7.272 -0.773 1.00 93.00 79 ILE A CA 1
ATOM 595 C C . ILE A 1 79 ? -3.865 -8.346 -0.879 1.00 93.00 79 ILE A C 1
ATOM 597 O O . ILE A 1 79 ? -2.713 -8.041 -1.210 1.00 93.00 79 ILE A O 1
ATOM 601 N N . LYS A 1 80 ? -4.221 -9.603 -0.592 1.00 93.12 80 LYS A N 1
ATOM 602 C CA . LYS A 1 80 ? -3.288 -10.730 -0.645 1.00 93.12 80 LYS A CA 1
ATOM 603 C C . LYS A 1 80 ? -2.791 -10.959 -2.070 1.00 93.12 80 LYS A C 1
ATOM 605 O O . LYS A 1 80 ? -1.578 -11.013 -2.292 1.00 93.12 80 LYS A O 1
ATOM 610 N N . ASP A 1 81 ? -3.710 -11.050 -3.023 1.00 92.00 81 ASP A N 1
ATOM 611 C CA . ASP A 1 81 ? -3.375 -11.343 -4.411 1.00 92.00 81 ASP A CA 1
ATOM 612 C C . ASP A 1 81 ? -2.615 -10.176 -5.056 1.00 92.00 81 ASP A C 1
ATOM 614 O O . ASP A 1 81 ? -1.622 -10.389 -5.754 1.00 92.00 81 ASP A O 1
ATOM 618 N N . HIS A 1 82 ? -3.008 -8.932 -4.771 1.00 90.06 82 HIS A N 1
ATOM 619 C CA . HIS A 1 82 ? -2.313 -7.723 -5.210 1.00 90.06 82 HIS A CA 1
ATOM 620 C C . HIS A 1 82 ? -0.854 -7.712 -4.744 1.00 90.06 82 HIS A C 1
ATOM 622 O O . HIS A 1 82 ? 0.059 -7.509 -5.552 1.00 90.06 82 HIS A O 1
ATOM 628 N N . GLY A 1 83 ? -0.618 -7.977 -3.454 1.00 88.19 83 GLY A N 1
ATOM 629 C CA . GLY A 1 83 ? 0.731 -8.052 -2.894 1.00 88.19 83 GLY A CA 1
ATOM 630 C C . GLY A 1 83 ? 1.577 -9.146 -3.548 1.00 88.19 83 GLY A C 1
ATOM 631 O O . GLY A 1 83 ? 2.732 -8.905 -3.911 1.00 88.19 83 GLY A O 1
ATOM 632 N N . GLN A 1 84 ? 0.992 -10.329 -3.761 1.00 89.62 84 GLN A N 1
ATOM 633 C CA . GLN A 1 84 ? 1.679 -11.449 -4.402 1.00 89.62 84 GLN A CA 1
ATOM 634 C C . GLN A 1 84 ? 2.057 -11.140 -5.859 1.00 89.62 84 GLN A C 1
ATOM 636 O O . GLN A 1 84 ? 3.217 -11.332 -6.236 1.00 89.62 84 GLN A O 1
ATOM 641 N N . ARG A 1 85 ? 1.129 -10.587 -6.656 1.00 87.81 85 ARG A N 1
ATOM 642 C CA . ARG A 1 85 ? 1.375 -10.192 -8.058 1.00 87.81 85 ARG A CA 1
ATOM 643 C C . ARG A 1 85 ? 2.553 -9.223 -8.182 1.00 87.81 85 ARG A C 1
ATOM 645 O O . ARG A 1 85 ? 3.390 -9.376 -9.074 1.00 87.81 85 ARG A O 1
ATOM 652 N N . GLY A 1 86 ? 2.639 -8.239 -7.283 1.00 84.00 86 GLY A N 1
ATOM 653 C CA . GLY A 1 86 ? 3.757 -7.293 -7.253 1.00 84.00 86 GLY A CA 1
ATOM 654 C C . GLY A 1 86 ? 5.095 -7.974 -6.942 1.00 84.00 86 GLY A C 1
ATOM 655 O O . GLY A 1 86 ? 6.089 -7.752 -7.643 1.00 84.00 86 GLY A O 1
ATOM 656 N N . LEU A 1 87 ? 5.120 -8.829 -5.913 1.00 85.75 87 LEU A N 1
ATOM 657 C CA . LEU A 1 87 ? 6.345 -9.480 -5.440 1.00 85.75 87 LEU A CA 1
ATOM 658 C C . LEU A 1 87 ? 6.932 -10.429 -6.487 1.00 85.75 87 LEU A C 1
ATOM 660 O O . LEU A 1 87 ? 8.134 -10.382 -6.763 1.00 85.75 87 LEU A O 1
ATOM 664 N N . GLU A 1 88 ? 6.090 -11.270 -7.089 1.00 87.31 88 GLU A N 1
ATOM 665 C CA . GLU A 1 88 ? 6.501 -12.229 -8.118 1.00 87.31 88 GLU A CA 1
ATOM 666 C C . GLU A 1 88 ? 7.228 -11.533 -9.272 1.00 87.31 88 GLU A C 1
ATOM 668 O O . GLU A 1 88 ? 8.248 -12.025 -9.766 1.00 87.31 88 GLU A O 1
ATOM 673 N N . LYS A 1 89 ? 6.766 -10.338 -9.658 1.00 82.50 89 LYS A N 1
ATOM 674 C CA . LYS A 1 89 ? 7.381 -9.572 -10.739 1.00 82.50 89 LYS A CA 1
ATOM 675 C C . LYS A 1 89 ? 8.765 -9.037 -10.381 1.00 82.50 89 LYS A C 1
ATOM 677 O O . LYS A 1 89 ? 9.676 -9.125 -11.209 1.00 82.50 89 LYS A O 1
ATOM 682 N N . VAL A 1 90 ? 8.936 -8.500 -9.173 1.00 83.69 90 VAL A N 1
ATOM 683 C CA . VAL A 1 90 ? 10.240 -8.007 -8.698 1.00 83.69 90 VAL A CA 1
ATOM 684 C C . VAL A 1 90 ? 11.238 -9.156 -8.597 1.00 83.69 90 VAL A C 1
ATOM 686 O O . VAL A 1 90 ? 12.352 -9.046 -9.105 1.00 83.69 90 VAL A O 1
ATOM 689 N N . VAL A 1 91 ? 10.829 -10.293 -8.027 1.00 86.94 91 VAL A N 1
ATOM 690 C CA . VAL A 1 91 ? 11.685 -11.484 -7.921 1.00 86.94 91 VAL A CA 1
ATOM 691 C C . VAL A 1 91 ? 12.104 -11.994 -9.302 1.00 86.94 91 VAL A C 1
ATOM 693 O O . VAL A 1 91 ? 13.278 -12.306 -9.506 1.00 86.94 91 VAL A O 1
ATOM 696 N N . ALA A 1 92 ? 11.178 -12.060 -10.263 1.00 84.25 92 ALA A N 1
ATOM 697 C CA . ALA A 1 92 ? 11.493 -12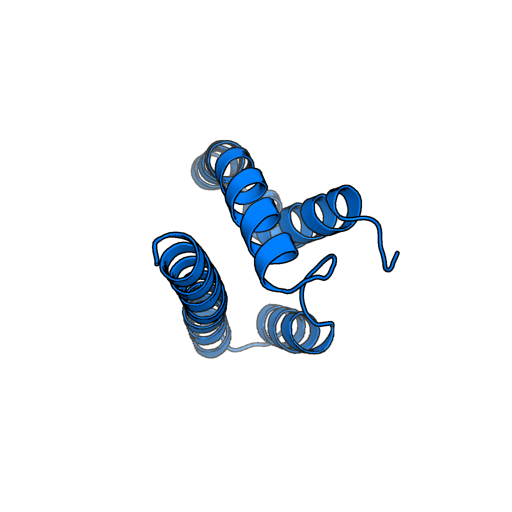.470 -11.630 1.00 84.25 92 ALA A CA 1
ATOM 698 C C . ALA A 1 92 ? 12.507 -11.525 -12.302 1.00 84.25 92 ALA A C 1
ATOM 700 O O . ALA A 1 92 ? 13.432 -11.991 -12.965 1.00 84.25 92 ALA A O 1
ATOM 701 N N . SER A 1 93 ? 12.368 -10.213 -12.091 1.00 80.12 93 SER A N 1
ATOM 702 C CA . SER A 1 93 ? 13.298 -9.208 -12.616 1.00 80.12 93 SER A CA 1
ATOM 703 C C . SER A 1 93 ? 14.702 -9.354 -12.028 1.00 80.12 93 SER A C 1
ATOM 705 O O . SER A 1 93 ? 15.679 -9.385 -12.772 1.00 80.12 93 SER A O 1
ATOM 707 N N . LEU A 1 94 ? 14.821 -9.534 -10.709 1.00 82.31 94 LEU A N 1
ATOM 708 C CA . LEU A 1 94 ? 16.120 -9.709 -10.048 1.00 82.31 94 LEU A CA 1
ATOM 709 C C . LEU A 1 94 ? 16.845 -10.976 -10.520 1.00 82.31 94 LEU A C 1
ATOM 711 O O . LEU A 1 94 ? 18.048 -10.931 -10.764 1.00 82.31 94 LEU A O 1
ATOM 715 N N . LYS A 1 95 ? 16.119 -12.085 -10.717 1.00 83.19 95 LYS A N 1
ATOM 716 C CA . LYS A 1 95 ? 16.696 -13.323 -11.270 1.00 83.19 95 LYS A CA 1
ATOM 717 C C . LYS A 1 95 ? 17.254 -13.126 -12.681 1.00 83.19 95 LYS A C 1
ATOM 719 O O . LYS A 1 95 ? 18.303 -13.677 -12.990 1.00 83.19 95 LYS A O 1
ATOM 724 N N . ALA A 1 96 ? 16.595 -12.321 -13.515 1.00 74.88 96 ALA A N 1
ATOM 725 C CA . ALA A 1 96 ? 17.051 -12.037 -14.876 1.00 74.88 96 ALA A CA 1
ATOM 726 C C . ALA A 1 96 ? 18.347 -11.201 -14.938 1.00 74.88 96 ALA A C 1
ATOM 728 O O . ALA A 1 96 ? 19.020 -11.224 -15.958 1.00 74.88 96 ALA A O 1
ATOM 729 N N . HIS A 1 97 ? 18.712 -10.485 -13.867 1.00 66.38 97 HIS A N 1
ATOM 730 C CA . HIS A 1 97 ? 19.953 -9.696 -13.796 1.00 66.38 97 HIS A CA 1
ATOM 731 C C . HIS A 1 97 ? 21.147 -10.477 -13.214 1.00 66.38 97 HIS A C 1
ATOM 733 O O . HIS A 1 97 ? 22.255 -9.949 -13.176 1.00 66.38 97 HIS A O 1
ATOM 739 N N . GLN A 1 98 ? 20.930 -11.704 -12.724 1.00 59.97 98 GLN A N 1
ATOM 740 C CA . GLN A 1 98 ? 21.975 -12.567 -12.152 1.00 59.97 98 GLN A CA 1
ATOM 741 C C . GLN A 1 98 ? 22.512 -13.626 -13.131 1.00 59.97 98 GLN A C 1
ATOM 743 O O . GLN A 1 98 ? 23.418 -14.370 -12.755 1.00 59.97 98 GLN A O 1
ATOM 748 N N . GLY A 1 99 ? 21.948 -13.722 -14.341 1.00 48.97 99 GLY A N 1
ATOM 749 C CA . GLY A 1 99 ? 22.395 -14.637 -15.397 1.00 48.97 99 GLY A CA 1
ATOM 750 C C . GLY A 1 99 ? 22.873 -13.885 -16.622 1.00 48.97 99 GLY A C 1
ATOM 751 O O . GLY A 1 99 ? 24.067 -13.523 -16.647 1.00 48.97 99 GLY A O 1
#

Sequence (99 aa):
MAGNKPAAIKAELSLHGAVFESCGNTLLLNTWKSLSGQLQLYWSVHQESHGRAGAKLDAHEDYVSLACGESFEKMADEIKDHGQRGLEKVVASLKAHQG